Protein AF-A0A1I5DT03-F1 (afdb_monomer_lite)

Structure (mmCIF, N/CA/C/O backbone):
data_AF-A0A1I5DT03-F1
#
_entry.id   AF-A0A1I5DT03-F1
#
loop_
_atom_site.group_PDB
_atom_site.id
_atom_site.type_symbol
_atom_site.label_atom_id
_atom_site.label_alt_id
_atom_site.label_comp_id
_atom_site.label_asym_id
_atom_site.label_entity_id
_atom_site.label_seq_id
_atom_site.pdbx_PDB_ins_code
_atom_site.Cartn_x
_atom_site.Cartn_y
_atom_site.Cartn_z
_atom_site.occupancy
_atom_site.B_iso_or_equiv
_atom_site.auth_seq_id
_atom_site.auth_comp_id
_atom_site.auth_asym_id
_atom_site.auth_atom_id
_atom_site.pdbx_PDB_model_num
ATOM 1 N N . MET A 1 1 ? -7.850 -10.969 -6.408 1.00 88.06 1 MET A N 1
ATOM 2 C CA . MET A 1 1 ? -8.022 -9.798 -5.549 1.00 88.06 1 MET A CA 1
ATOM 3 C C . MET A 1 1 ? -9.230 -9.031 -6.035 1.00 88.06 1 MET A C 1
ATOM 5 O O . MET A 1 1 ? -9.356 -8.776 -7.224 1.00 88.06 1 MET A O 1
ATOM 9 N N . ILE A 1 2 ? -10.147 -8.763 -5.120 1.00 91.19 2 ILE A N 1
ATOM 10 C CA . ILE A 1 2 ? -11.360 -7.987 -5.344 1.00 91.19 2 ILE A CA 1
ATOM 11 C C . ILE A 1 2 ? -11.160 -6.667 -4.606 1.00 91.19 2 ILE A C 1
ATOM 13 O O . ILE A 1 2 ? -10.803 -6.661 -3.425 1.00 91.19 2 ILE A O 1
ATOM 17 N N . PHE A 1 3 ? -11.366 -5.559 -5.306 1.00 90.81 3 PHE A N 1
ATOM 18 C CA . PHE A 1 3 ? -11.229 -4.222 -4.748 1.00 90.81 3 PHE A CA 1
ATOM 19 C C . PHE A 1 3 ? -12.617 -3.710 -4.344 1.00 90.81 3 PHE A C 1
ATOM 21 O O . PHE A 1 3 ? -13.517 -3.727 -5.180 1.00 90.81 3 PHE A O 1
ATOM 28 N N . PRO A 1 4 ? -12.833 -3.320 -3.076 1.00 90.38 4 PRO A N 1
ATOM 29 C CA . PRO A 1 4 ? -14.129 -2.837 -2.624 1.00 90.38 4 PRO A CA 1
ATOM 30 C C . PRO A 1 4 ? -14.466 -1.487 -3.261 1.00 90.38 4 PRO A C 1
ATOM 32 O O . PRO A 1 4 ? -13.645 -0.566 -3.279 1.00 90.38 4 PRO A O 1
ATOM 35 N N . ASP A 1 5 ? -15.704 -1.368 -3.726 1.00 85.25 5 ASP A N 1
ATOM 36 C CA . ASP A 1 5 ? -16.258 -0.118 -4.233 1.00 85.25 5 ASP A CA 1
ATOM 37 C C . ASP A 1 5 ? -16.717 0.789 -3.078 1.00 85.25 5 ASP A C 1
ATOM 39 O O . ASP A 1 5 ? -17.080 0.323 -1.998 1.00 85.25 5 ASP A O 1
ATOM 43 N N . ASN A 1 6 ? -16.781 2.101 -3.322 1.00 87.31 6 ASN A N 1
ATOM 44 C CA . ASN A 1 6 ? -17.358 3.103 -2.408 1.00 87.31 6 ASN A CA 1
ATOM 45 C C . ASN A 1 6 ? -16.633 3.311 -1.065 1.00 87.31 6 ASN A C 1
ATOM 47 O O . ASN A 1 6 ? -17.225 3.852 -0.128 1.00 87.31 6 ASN A O 1
ATOM 51 N N . LEU A 1 7 ? -15.358 2.936 -0.954 1.00 93.00 7 LEU A N 1
ATOM 52 C CA . LEU A 1 7 ? -14.556 3.324 0.206 1.00 93.00 7 LEU A CA 1
ATOM 53 C C . LEU A 1 7 ? -14.260 4.830 0.218 1.00 93.00 7 LEU A C 1
ATOM 55 O O . LEU A 1 7 ? -14.072 5.462 -0.825 1.00 93.00 7 LEU A O 1
ATOM 59 N N . GLU A 1 8 ? -14.172 5.405 1.418 1.00 94.19 8 GLU A N 1
ATOM 60 C CA . GLU A 1 8 ? -13.816 6.811 1.589 1.00 94.19 8 GLU A CA 1
ATOM 61 C C . GLU A 1 8 ? -12.358 7.036 1.170 1.00 94.19 8 GLU A C 1
ATOM 63 O O . GLU A 1 8 ? -11.427 6.507 1.779 1.00 94.19 8 GLU A O 1
ATOM 68 N N . ILE A 1 9 ? -12.141 7.882 0.162 1.00 93.94 9 ILE A N 1
ATOM 69 C CA . ILE A 1 9 ? -10.793 8.316 -0.209 1.00 93.94 9 ILE A CA 1
ATOM 70 C C . ILE A 1 9 ? -10.355 9.411 0.762 1.00 93.94 9 ILE A C 1
ATOM 72 O O . ILE A 1 9 ? -10.864 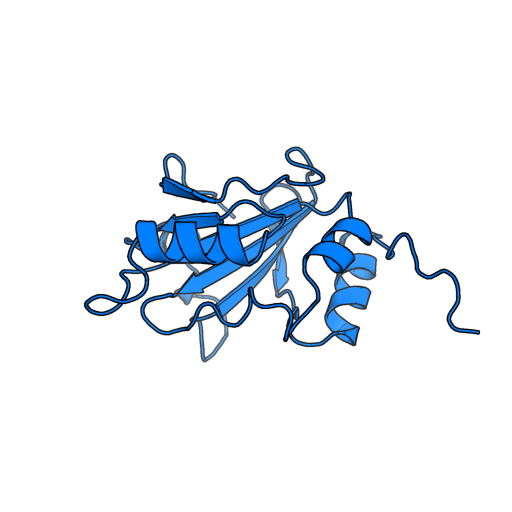10.542 0.741 1.00 93.94 9 ILE A O 1
ATOM 76 N N . ILE A 1 10 ? -9.388 9.085 1.616 1.00 94.31 10 ILE A N 1
ATOM 77 C CA . ILE A 1 10 ? -8.788 10.039 2.555 1.00 94.31 10 ILE A CA 1
ATOM 78 C C . ILE A 1 10 ? -7.625 10.807 1.932 1.00 94.31 10 ILE A C 1
ATOM 80 O O . ILE A 1 10 ? -7.298 11.904 2.375 1.00 94.31 10 ILE A O 1
ATOM 84 N N . HIS A 1 11 ? -7.032 10.282 0.866 1.00 94.88 11 HIS A N 1
ATOM 85 C CA . HIS A 1 11 ? -6.006 10.979 0.108 1.00 94.88 11 HIS A CA 1
ATOM 86 C C . HIS A 1 11 ? -6.042 10.515 -1.343 1.00 94.88 11 HIS A C 1
ATOM 88 O O . HIS A 1 11 ? -6.010 9.318 -1.594 1.00 94.88 11 HIS A O 1
ATOM 94 N N . GLN A 1 12 ? -6.148 11.447 -2.289 1.00 90.00 12 GLN A N 1
ATOM 95 C CA . GLN A 1 12 ? -6.204 11.108 -3.719 1.00 90.00 12 GLN A CA 1
ATOM 96 C C . GLN A 1 12 ? -4.828 10.699 -4.258 1.00 90.00 12 GLN A C 1
ATOM 98 O O . GLN A 1 12 ? -4.732 9.857 -5.145 1.00 90.00 12 GLN A O 1
ATOM 103 N N . GLY A 1 13 ? -3.759 11.290 -3.713 1.00 84.81 13 GLY A N 1
ATOM 104 C CA . GLY A 1 13 ? -2.445 11.243 -4.344 1.00 84.81 13 GLY A CA 1
ATOM 105 C C . GLY A 1 13 ? -2.455 11.880 -5.736 1.00 84.81 13 GLY A C 1
ATOM 106 O O . GLY A 1 13 ? -3.411 12.543 -6.140 1.00 84.81 13 GLY A O 1
ATOM 107 N N . ASN A 1 14 ? -1.366 11.672 -6.462 1.00 75.69 14 ASN A N 1
ATOM 108 C CA . ASN A 1 14 ? -1.286 11.896 -7.896 1.00 75.69 14 ASN A CA 1
ATOM 109 C C . ASN A 1 14 ? -0.701 10.616 -8.509 1.00 75.69 14 ASN A C 1
ATOM 111 O O . ASN A 1 14 ? 0.510 10.560 -8.743 1.00 75.69 14 ASN A O 1
ATOM 115 N N . PRO A 1 15 ? -1.517 9.550 -8.644 1.00 65.81 15 PRO A N 1
ATOM 116 C CA . PRO A 1 15 ? -1.024 8.241 -9.045 1.00 65.81 15 PRO A CA 1
ATOM 117 C C . PRO A 1 15 ? -0.339 8.354 -10.401 1.00 65.81 15 PRO A C 1
ATOM 119 O O . PRO A 1 15 ? -0.915 8.864 -11.360 1.00 65.81 15 PRO A O 1
ATOM 122 N N . THR A 1 16 ? 0.893 7.869 -10.481 1.00 62.94 16 THR A N 1
ATOM 123 C CA . THR A 1 16 ? 1.701 7.968 -11.696 1.00 62.94 16 THR A CA 1
ATOM 124 C C . THR A 1 16 ? 1.132 7.119 -12.841 1.00 62.94 16 THR A C 1
ATOM 126 O O . THR A 1 16 ? 1.300 7.489 -14.000 1.00 62.94 16 THR A O 1
ATOM 129 N N . CYS A 1 17 ? 0.359 6.068 -12.524 1.00 71.06 17 CYS A N 1
ATOM 130 C CA . CYS A 1 17 ? -0.432 5.309 -13.491 1.00 71.06 17 CYS A CA 1
ATOM 131 C C . CYS A 1 17 ? -1.730 4.723 -12.878 1.00 71.06 17 CYS A C 1
ATOM 133 O O . CYS A 1 17 ? -1.693 3.669 -12.234 1.00 71.06 17 CYS A O 1
ATOM 135 N N . PRO A 1 18 ? -2.897 5.378 -13.042 1.00 61.06 18 PRO A N 1
ATOM 136 C CA . PRO A 1 18 ? -4.165 4.894 -12.484 1.00 61.06 18 PRO A CA 1
ATOM 137 C C . PRO A 1 18 ? -4.737 3.670 -13.224 1.00 61.06 18 PRO A C 1
ATOM 139 O O . PRO A 1 18 ? -5.396 2.846 -12.596 1.00 61.06 18 PRO A O 1
ATOM 142 N N . ASP A 1 19 ? -4.434 3.516 -14.517 1.00 73.00 19 ASP A N 1
ATOM 143 C CA . ASP A 1 19 ? -4.971 2.448 -15.379 1.00 73.00 19 ASP A CA 1
ATOM 144 C C . ASP A 1 19 ? -3.989 1.282 -15.594 1.00 73.00 19 ASP A C 1
ATOM 146 O O . ASP A 1 19 ? -4.211 0.420 -16.444 1.00 73.00 19 ASP A O 1
ATOM 150 N N . CYS A 1 20 ? -2.881 1.240 -14.848 1.00 81.00 20 CYS A N 1
ATOM 151 C CA . CYS A 1 20 ? -1.901 0.171 -14.998 1.00 81.00 20 CYS A CA 1
ATOM 152 C C . CYS A 1 20 ? -2.451 -1.169 -14.496 1.00 81.00 20 CYS A C 1
ATOM 154 O O . CYS A 1 20 ? -3.055 -1.276 -13.421 1.00 81.00 20 CYS A O 1
ATOM 156 N N . ASN A 1 21 ? -2.209 -2.218 -15.284 1.00 86.25 21 ASN A N 1
ATOM 157 C CA . ASN A 1 21 ? -2.557 -3.585 -14.906 1.00 86.25 21 ASN A CA 1
ATOM 158 C C . ASN A 1 21 ? -1.766 -4.019 -13.671 1.00 86.25 21 ASN A C 1
ATOM 160 O O . ASN A 1 21 ? -2.345 -4.611 -12.762 1.00 86.25 21 ASN A O 1
ATOM 164 N N . GLU A 1 22 ? -0.489 -3.651 -13.621 1.00 92.00 22 GLU A N 1
ATOM 165 C CA . GLU A 1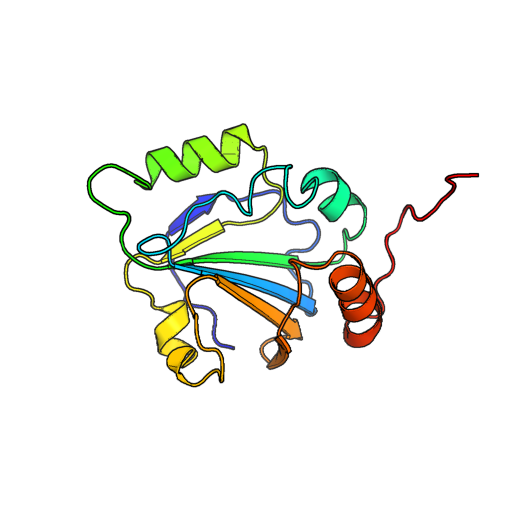 22 ? 0.458 -3.957 -12.555 1.00 92.00 22 GLU A CA 1
ATOM 166 C C . GLU A 1 22 ? 0.331 -2.953 -11.405 1.00 92.00 22 GLU A C 1
ATOM 168 O O . GLU A 1 22 ? 0.428 -1.733 -11.583 1.00 92.00 22 GLU A O 1
ATOM 173 N N . LYS A 1 23 ? 0.080 -3.471 -10.202 1.00 93.19 23 LYS A N 1
ATOM 174 C CA . LYS A 1 23 ? -0.175 -2.674 -9.004 1.00 93.19 23 LYS A CA 1
ATOM 175 C C . LYS A 1 23 ? 0.534 -3.275 -7.800 1.00 93.19 23 LYS A C 1
ATOM 177 O O . LYS A 1 23 ? 0.532 -4.488 -7.606 1.00 93.19 23 LYS A O 1
ATOM 182 N N . ALA A 1 24 ? 1.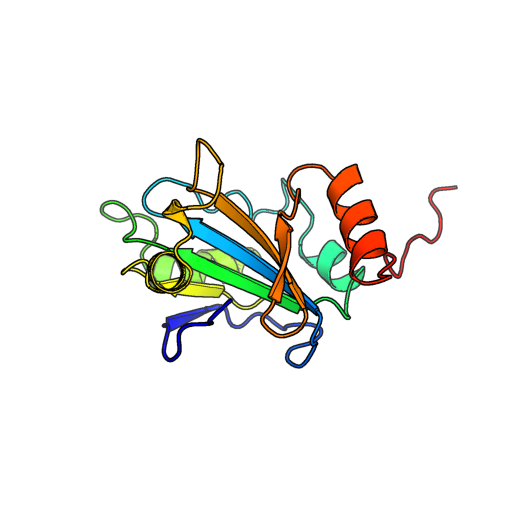061 -2.422 -6.933 1.00 95.50 24 ALA A N 1
ATOM 183 C CA . ALA A 1 24 ? 1.403 -2.801 -5.573 1.00 95.50 24 ALA A CA 1
ATOM 184 C C . ALA A 1 24 ? 0.259 -2.394 -4.631 1.00 95.50 24 ALA A C 1
ATOM 186 O O . ALA A 1 24 ? -0.110 -1.222 -4.542 1.00 95.50 24 ALA A O 1
ATOM 187 N N . VAL A 1 25 ? -0.321 -3.360 -3.925 1.00 96.00 25 VAL A N 1
ATOM 188 C CA . VAL A 1 25 ? -1.470 -3.139 -3.039 1.00 96.00 25 VAL A CA 1
ATOM 189 C C . VAL A 1 25 ? -1.030 -3.275 -1.593 1.00 96.00 25 VAL A C 1
ATOM 191 O O . VAL A 1 25 ? -0.455 -4.287 -1.207 1.00 96.00 25 VAL A O 1
ATOM 194 N N . PHE A 1 26 ? -1.307 -2.254 -0.791 1.00 96.50 26 PHE A N 1
ATOM 195 C CA . PHE A 1 26 ? -0.906 -2.154 0.604 1.00 96.50 26 PHE A CA 1
ATOM 196 C C . PHE A 1 26 ? -2.157 -2.200 1.471 1.00 96.50 26 PHE A C 1
ATOM 198 O O . PHE A 1 26 ? -3.027 -1.345 1.345 1.00 96.50 26 PHE A O 1
ATOM 205 N N . TYR A 1 27 ? -2.238 -3.160 2.382 1.00 97.00 27 TYR A N 1
ATOM 206 C CA . TYR A 1 27 ? -3.239 -3.197 3.441 1.00 97.00 27 TYR A CA 1
ATOM 207 C C . TYR A 1 27 ? -2.564 -2.935 4.787 1.00 97.00 27 TYR A C 1
ATOM 209 O O . TYR A 1 27 ? -1.594 -3.603 5.147 1.00 97.00 27 TYR A O 1
ATOM 217 N N . VAL A 1 28 ? -3.088 -1.977 5.550 1.00 95.62 28 VAL A N 1
ATOM 218 C CA . VAL A 1 28 ? -2.610 -1.656 6.899 1.00 95.62 28 VAL A CA 1
ATOM 219 C C . VAL A 1 28 ? -3.790 -1.619 7.854 1.00 95.62 28 VAL A C 1
ATOM 221 O O . VAL A 1 28 ? -4.638 -0.738 7.759 1.00 95.62 28 VAL A O 1
ATOM 224 N N . ASN A 1 29 ? -3.818 -2.532 8.822 1.00 94.44 29 ASN A N 1
ATOM 225 C CA . ASN A 1 29 ? -4.790 -2.512 9.904 1.00 94.44 29 ASN A CA 1
ATOM 226 C C . ASN A 1 29 ? -4.426 -1.412 10.917 1.00 94.44 29 ASN A C 1
ATOM 228 O O . ASN A 1 29 ? -3.593 -1.606 11.807 1.00 94.44 29 ASN A O 1
ATOM 232 N N . ILE A 1 30 ? -5.061 -0.248 10.809 1.00 93.38 30 ILE A N 1
ATOM 233 C CA . ILE A 1 30 ? -4.773 0.934 11.633 1.00 93.38 30 ILE A CA 1
ATOM 234 C C . ILE A 1 30 ? -5.307 0.834 13.071 1.00 93.38 30 ILE A C 1
ATOM 236 O O . ILE A 1 30 ? -5.000 1.694 13.901 1.00 93.38 30 ILE A O 1
ATOM 240 N N . ALA A 1 31 ? -6.070 -0.215 13.397 1.00 90.81 31 ALA A N 1
ATOM 241 C CA . ALA A 1 31 ? -6.427 -0.540 14.779 1.00 90.81 31 ALA A CA 1
ATOM 242 C C . ALA A 1 31 ? -5.252 -1.194 15.533 1.00 90.81 31 ALA A C 1
ATOM 244 O O . ALA A 1 31 ? -5.161 -1.109 16.765 1.00 90.81 31 ALA A O 1
ATOM 245 N N . LYS A 1 32 ? -4.343 -1.853 14.802 1.00 90.00 32 LYS A N 1
ATOM 246 C CA . LYS A 1 32 ? -3.226 -2.640 15.351 1.00 90.00 32 LYS A CA 1
ATOM 247 C C . LYS A 1 32 ? -1.844 -2.094 14.978 1.00 90.00 32 LYS A C 1
ATOM 249 O O . LYS A 1 32 ? -0.887 -2.363 15.700 1.00 90.00 32 LYS A O 1
ATOM 254 N N . SER A 1 33 ? -1.738 -1.305 13.913 1.00 87.94 33 SER A N 1
ATOM 255 C CA . SER A 1 33 ? -0.485 -0.740 13.400 1.00 87.94 33 SER A CA 1
ATOM 256 C C . SER A 1 33 ? -0.528 0.787 13.294 1.00 87.94 33 SER A C 1
ATOM 258 O O . SER A 1 33 ? -1.578 1.418 13.387 1.00 87.94 33 SER A O 1
ATOM 260 N N . SER A 1 34 ? 0.651 1.393 13.138 1.00 87.31 34 SER A N 1
ATOM 261 C CA . SER A 1 34 ? 0.802 2.838 12.937 1.00 87.31 34 SER A CA 1
ATOM 262 C C . SER A 1 34 ? 0.958 3.186 11.455 1.00 87.31 34 SER A C 1
ATOM 264 O O . SER A 1 34 ? 1.313 2.333 10.646 1.00 87.31 34 SER A O 1
ATOM 266 N N . THR A 1 35 ? 0.780 4.461 11.106 1.00 88.94 35 THR A N 1
ATOM 267 C CA . THR A 1 35 ? 1.024 4.988 9.753 1.00 88.94 35 THR A CA 1
ATOM 268 C C . THR A 1 35 ? 2.508 5.252 9.451 1.00 88.94 35 THR A C 1
ATOM 270 O O . THR A 1 35 ? 2.822 5.887 8.448 1.00 88.94 35 THR A O 1
ATOM 273 N N . TYR A 1 36 ? 3.437 4.780 10.295 1.00 89.12 36 TYR A N 1
ATOM 274 C CA . TYR A 1 36 ? 4.877 5.050 10.174 1.00 89.12 36 TYR A CA 1
ATOM 275 C C . TYR A 1 36 ? 5.478 4.632 8.821 1.00 89.12 36 TYR A C 1
ATOM 277 O O . TYR A 1 36 ? 6.377 5.306 8.322 1.00 89.12 36 TYR A O 1
ATOM 285 N N . LEU A 1 37 ? 4.935 3.582 8.192 1.00 90.38 37 LEU A N 1
ATOM 286 C CA . LEU A 1 37 ? 5.316 3.120 6.850 1.00 90.38 37 LEU A CA 1
ATOM 287 C C . LEU A 1 37 ? 5.240 4.225 5.782 1.00 90.38 37 LEU A C 1
ATOM 289 O O . LEU A 1 37 ? 6.010 4.227 4.826 1.00 90.38 37 LEU A O 1
ATOM 293 N N . PHE A 1 38 ? 4.325 5.175 5.956 1.00 93.12 38 PHE A N 1
ATOM 294 C CA . PHE A 1 38 ? 4.072 6.262 5.011 1.00 93.12 38 PHE A CA 1
ATOM 295 C C . PHE A 1 38 ? 4.870 7.532 5.333 1.00 93.12 38 PHE A C 1
ATOM 297 O O . PHE A 1 38 ? 4.583 8.597 4.795 1.00 93.12 38 PHE A O 1
ATOM 304 N N . THR A 1 39 ? 5.837 7.431 6.247 1.00 91.12 39 THR A N 1
ATOM 305 C CA . THR A 1 39 ? 6.847 8.468 6.476 1.00 91.12 39 THR A CA 1
ATOM 306 C C . THR A 1 39 ? 8.081 8.190 5.624 1.00 91.12 39 THR A C 1
ATOM 308 O O . THR A 1 39 ? 8.337 7.041 5.256 1.00 91.12 39 THR A O 1
ATOM 311 N N . ASP A 1 40 ? 8.903 9.213 5.394 1.00 86.62 40 ASP A N 1
ATOM 312 C CA . ASP A 1 40 ? 10.118 9.087 4.573 1.00 86.62 40 ASP A CA 1
ATOM 313 C C . ASP A 1 40 ? 11.254 8.270 5.228 1.00 86.62 40 ASP A C 1
ATOM 315 O O . ASP A 1 40 ? 12.337 8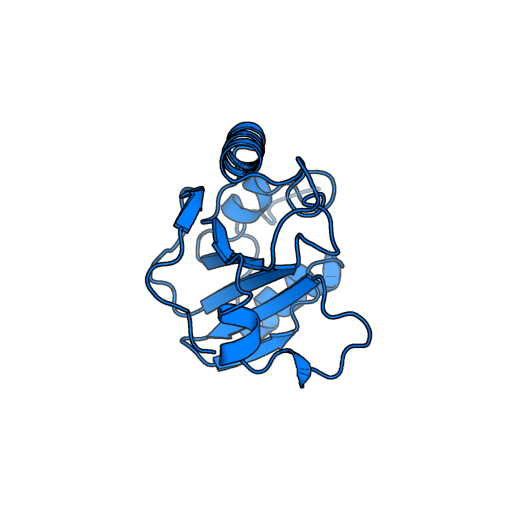.131 4.666 1.00 86.62 40 ASP A O 1
ATOM 319 N N . ASN A 1 41 ? 11.021 7.695 6.415 1.00 84.88 41 ASN A N 1
ATOM 320 C CA . ASN A 1 41 ? 12.017 6.892 7.130 1.00 84.88 41 ASN A CA 1
ATOM 321 C C . ASN A 1 41 ? 12.206 5.481 6.545 1.00 84.88 41 ASN A C 1
ATOM 323 O O . ASN A 1 41 ? 13.247 4.871 6.771 1.00 84.88 41 ASN A O 1
ATOM 327 N N . ILE A 1 42 ? 11.201 4.940 5.842 1.00 85.62 42 ILE A N 1
ATOM 328 C CA . ILE A 1 42 ? 11.266 3.600 5.218 1.00 85.62 42 ILE A CA 1
ATOM 329 C C . ILE A 1 42 ? 11.674 3.699 3.746 1.00 85.62 42 ILE A C 1
ATOM 331 O O . ILE A 1 42 ? 12.459 2.900 3.230 1.00 85.62 42 ILE A O 1
ATOM 335 N N . VAL A 1 43 ? 11.111 4.683 3.056 1.00 90.94 43 VAL A N 1
ATOM 336 C CA . VAL A 1 43 ? 11.475 5.073 1.701 1.00 90.94 43 VAL A CA 1
ATOM 337 C C . VAL A 1 43 ? 11.095 6.532 1.527 1.00 90.94 43 VAL A C 1
ATOM 339 O O . VAL A 1 43 ? 10.060 6.946 2.041 1.00 90.94 43 VAL A O 1
ATOM 342 N N . ASN A 1 44 ? 11.876 7.291 0.763 1.00 92.62 44 ASN A N 1
ATOM 343 C CA . ASN A 1 44 ? 11.375 8.551 0.234 1.00 92.62 44 ASN A CA 1
ATOM 344 C C . ASN A 1 44 ? 10.298 8.229 -0.808 1.00 92.62 44 ASN A C 1
ATOM 346 O O . ASN A 1 44 ? 10.597 7.754 -1.907 1.00 92.62 44 ASN A O 1
ATOM 350 N N . TRP A 1 45 ? 9.036 8.445 -0.447 1.00 93.00 45 TRP A N 1
ATOM 351 C CA . TRP A 1 45 ? 7.905 8.028 -1.273 1.00 93.00 45 TRP A CA 1
ATOM 352 C C . TRP A 1 45 ? 7.839 8.770 -2.606 1.00 93.00 45 TRP A C 1
ATOM 354 O O . TRP A 1 45 ? 7.438 8.184 -3.612 1.00 93.00 45 TRP A O 1
ATOM 364 N N . LYS A 1 46 ? 8.282 10.029 -2.635 1.00 92.00 46 LYS A N 1
ATOM 365 C CA . LYS A 1 46 ? 8.333 10.835 -3.859 1.00 92.00 46 LYS A CA 1
ATOM 366 C C . LYS A 1 46 ? 9.401 10.327 -4.814 1.00 92.00 46 LYS A C 1
ATOM 368 O O . LYS A 1 46 ? 9.111 10.131 -5.990 1.00 92.00 46 LYS A O 1
ATOM 373 N N . ASP A 1 47 ? 10.600 10.057 -4.303 1.00 92.19 47 ASP A N 1
ATOM 374 C CA . ASP A 1 47 ? 11.689 9.502 -5.113 1.00 92.19 47 ASP A CA 1
ATOM 375 C C . ASP A 1 47 ? 11.331 8.100 -5.618 1.00 92.19 47 ASP A C 1
ATOM 377 O O . ASP A 1 47 ? 11.632 7.747 -6.760 1.00 92.19 47 ASP A O 1
ATOM 381 N N . PHE A 1 48 ? 10.634 7.309 -4.795 1.00 92.81 48 PHE A N 1
ATOM 382 C CA . PHE A 1 48 ? 10.115 6.006 -5.192 1.00 92.81 48 PHE A CA 1
ATOM 383 C C . PHE A 1 48 ? 9.105 6.125 -6.342 1.00 92.81 48 PHE A C 1
ATOM 385 O O . PHE A 1 48 ? 9.275 5.460 -7.361 1.00 92.81 48 PHE A O 1
ATOM 392 N N . ALA A 1 49 ? 8.113 7.014 -6.233 1.00 92.44 49 ALA A N 1
ATOM 393 C CA . ALA A 1 49 ? 7.148 7.261 -7.307 1.00 92.44 49 ALA A CA 1
ATOM 394 C C . ALA A 1 49 ? 7.807 7.789 -8.590 1.00 92.44 49 ALA A C 1
ATOM 396 O O . ALA A 1 49 ? 7.471 7.358 -9.689 1.00 92.44 49 ALA A O 1
ATOM 397 N N . ALA A 1 50 ? 8.805 8.667 -8.465 1.00 91.69 50 ALA A N 1
ATOM 398 C CA . ALA A 1 50 ? 9.570 9.159 -9.607 1.00 91.69 50 ALA A CA 1
ATOM 399 C C . ALA A 1 50 ? 10.419 8.059 -10.271 1.00 91.69 50 ALA A C 1
ATOM 401 O O . ALA A 1 50 ? 10.638 8.087 -11.483 1.00 91.69 50 ALA A O 1
ATOM 402 N N . SER A 1 51 ? 10.894 7.086 -9.491 1.00 92.38 51 SER A N 1
ATOM 403 C CA . SER A 1 51 ? 11.687 5.959 -9.990 1.00 92.38 51 SER A CA 1
ATOM 404 C C . SER A 1 51 ? 10.836 4.919 -10.716 1.00 92.38 51 SER A C 1
ATOM 406 O O . SER A 1 51 ? 11.322 4.305 -11.665 1.00 92.38 51 SER A O 1
ATOM 408 N N . TYR A 1 52 ? 9.576 4.756 -10.309 1.00 92.00 52 TYR A N 1
ATOM 409 C CA . TYR A 1 52 ? 8.633 3.787 -10.867 1.00 92.00 52 TYR A CA 1
ATOM 410 C C . TYR A 1 52 ? 7.321 4.465 -11.288 1.00 92.00 52 TYR A C 1
ATOM 412 O O . TYR A 1 52 ? 6.270 4.169 -10.726 1.00 92.00 52 TYR A O 1
ATOM 420 N N . PRO A 1 53 ? 7.331 5.371 -12.282 1.00 89.69 53 PRO A N 1
ATOM 421 C CA . PRO A 1 53 ? 6.118 6.098 -12.655 1.00 89.69 53 PRO A CA 1
ATOM 422 C C . PRO A 1 53 ? 5.046 5.184 -13.269 1.00 89.69 53 PRO A C 1
ATOM 424 O O . PRO A 1 53 ? 3.862 5.486 -13.215 1.00 89.69 53 PRO A O 1
ATOM 427 N N . ASP A 1 54 ? 5.437 4.034 -13.804 1.00 89.88 54 ASP A N 1
ATOM 428 C CA . ASP A 1 54 ? 4.490 3.089 -14.393 1.00 89.88 54 ASP A CA 1
ATOM 429 C C . ASP A 1 54 ? 3.937 2.106 -13.335 1.00 89.88 54 ASP A C 1
ATOM 431 O O . ASP A 1 54 ? 3.076 1.288 -13.637 1.00 89.88 54 ASP A O 1
ATOM 435 N N . LEU A 1 55 ? 4.384 2.202 -12.073 1.00 91.56 55 LEU A N 1
ATOM 436 C CA . LEU A 1 55 ? 3.845 1.415 -10.966 1.00 91.56 55 LEU A CA 1
ATOM 437 C C . LEU A 1 55 ? 2.628 2.115 -10.357 1.00 91.56 55 LEU A C 1
ATOM 439 O O . LEU A 1 55 ? 2.726 3.224 -9.829 1.00 91.56 55 LEU A O 1
ATOM 443 N N . SER A 1 56 ? 1.489 1.428 -10.348 1.00 91.56 56 SER A N 1
ATOM 444 C CA . SER A 1 56 ? 0.347 1.845 -9.538 1.00 91.56 56 SER A CA 1
ATOM 445 C C . SER A 1 56 ? 0.528 1.370 -8.096 1.00 91.56 56 SER A C 1
ATOM 447 O O . SER A 1 56 ? 0.865 0.210 -7.864 1.00 91.56 56 SER A O 1
ATOM 449 N N . VAL A 1 57 ? 0.281 2.233 -7.111 1.00 94.06 57 VAL A N 1
ATOM 450 C CA . VAL A 1 57 ? 0.232 1.834 -5.697 1.00 94.06 57 VAL A CA 1
ATOM 451 C C . VAL A 1 57 ? -1.118 2.221 -5.116 1.00 94.06 57 VAL A C 1
ATOM 453 O O . VAL A 1 57 ? -1.568 3.353 -5.283 1.00 94.06 57 VAL A O 1
ATOM 456 N N . ILE A 1 58 ? -1.754 1.283 -4.419 1.00 93.06 58 ILE A N 1
ATOM 457 C CA . ILE A 1 58 ? -3.055 1.483 -3.774 1.00 93.06 58 ILE A CA 1
ATOM 458 C C . ILE A 1 58 ? -2.933 1.115 -2.302 1.00 93.06 58 ILE A C 1
ATOM 460 O O . ILE A 1 58 ? -2.452 0.031 -1.972 1.00 93.06 58 ILE A O 1
ATOM 464 N N . VAL A 1 59 ? -3.388 2.001 -1.416 1.00 96.25 59 VAL A N 1
ATOM 465 C CA . VAL A 1 59 ? -3.335 1.783 0.034 1.00 96.25 59 VAL A CA 1
ATOM 466 C C . VAL A 1 59 ? -4.741 1.668 0.619 1.00 96.25 59 VAL A C 1
ATOM 468 O O . VAL A 1 59 ? -5.551 2.579 0.473 1.00 96.25 59 VAL A O 1
ATOM 471 N N . TYR A 1 60 ? -4.998 0.590 1.355 1.00 96.75 60 TYR A N 1
ATOM 472 C CA . TYR A 1 60 ? -6.192 0.366 2.165 1.00 96.75 60 TYR A CA 1
ATOM 473 C C . TYR A 1 60 ? -5.835 0.435 3.652 1.00 96.75 60 TYR A C 1
ATOM 475 O O . TYR A 1 60 ? -5.032 -0.355 4.155 1.00 96.75 60 TYR A O 1
ATOM 483 N N . LEU A 1 61 ? -6.443 1.377 4.369 1.00 96.56 61 LEU A N 1
ATOM 484 C CA . LEU A 1 61 ? -6.336 1.490 5.821 1.00 96.56 61 LEU A CA 1
AT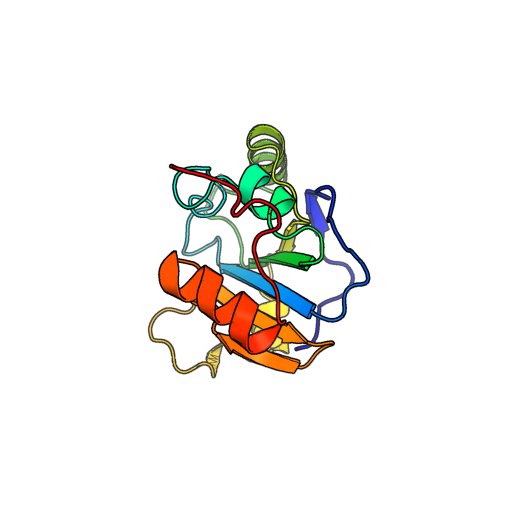OM 485 C C . LEU A 1 61 ? -7.525 0.794 6.478 1.00 96.56 61 LEU A C 1
ATOM 487 O O . LEU A 1 61 ? -8.614 1.358 6.552 1.00 96.56 61 LEU A O 1
ATOM 491 N N . GLY A 1 62 ? -7.290 -0.431 6.933 1.00 95.38 62 GLY A N 1
ATOM 492 C CA . GLY A 1 62 ? -8.285 -1.313 7.526 1.00 95.38 62 GLY A CA 1
ATOM 493 C C . GLY A 1 62 ? -8.528 -1.078 9.015 1.00 95.38 62 GLY A C 1
ATOM 494 O O . GLY A 1 62 ? -7.594 -0.833 9.785 1.00 95.38 62 GLY A O 1
ATOM 495 N N . GLY A 1 63 ? -9.778 -1.219 9.438 1.00 92.50 63 GLY A N 1
ATOM 496 C CA . GLY A 1 63 ? -10.181 -1.234 10.837 1.00 92.50 63 GLY A CA 1
ATOM 497 C C . GLY A 1 63 ? -10.353 0.158 11.448 1.00 92.50 63 GLY A C 1
ATOM 498 O O . GLY A 1 63 ? -9.919 1.183 10.921 1.00 92.50 63 GLY A O 1
ATOM 499 N N . LYS A 1 64 ? -11.016 0.208 12.606 1.00 88.38 64 LYS A N 1
ATOM 500 C CA . LYS A 1 64 ? -11.298 1.467 13.311 1.00 88.38 64 LYS A CA 1
ATOM 501 C C . LYS A 1 64 ? -10.069 1.937 14.083 1.00 88.38 64 LYS A C 1
ATOM 503 O O . LYS A 1 64 ? -9.516 1.200 14.899 1.00 88.38 64 LYS A O 1
ATOM 508 N N . GLY A 1 65 ? -9.661 3.185 13.849 1.00 74.69 65 GLY A N 1
ATOM 509 C CA . GLY A 1 65 ? -8.632 3.842 14.654 1.00 74.69 65 GLY A CA 1
ATOM 510 C C . GLY A 1 65 ? -8.974 3.799 16.149 1.00 74.69 65 GLY A C 1
ATOM 511 O O . GLY A 1 65 ? -10.139 3.905 16.530 1.00 74.69 65 GLY A O 1
ATOM 512 N N . LYS A 1 66 ? -7.964 3.622 17.008 1.00 65.75 66 LYS A N 1
ATOM 513 C CA . LYS A 1 66 ? -8.152 3.615 18.469 1.00 65.75 66 LYS A CA 1
ATOM 514 C C . LYS A 1 66 ? -8.496 5.018 18.978 1.00 65.75 66 LYS A C 1
ATOM 516 O O . LYS A 1 66 ? -7.758 5.951 18.677 1.00 65.75 66 LYS A O 1
ATOM 521 N N . ASP A 1 67 ? -9.563 5.129 19.772 1.00 57.38 67 ASP A N 1
ATOM 522 C CA . ASP A 1 67 ? -10.010 6.271 20.594 1.00 57.38 67 ASP A CA 1
ATOM 523 C C . ASP A 1 67 ? -9.210 7.580 20.415 1.00 57.38 67 ASP A C 1
ATOM 525 O O . ASP A 1 67 ? -8.298 7.904 21.178 1.00 57.38 67 ASP A O 1
ATOM 529 N N . GLY A 1 68 ? -9.556 8.339 19.368 1.00 62.84 68 GLY A N 1
ATOM 530 C CA . GLY A 1 68 ? -9.028 9.685 19.099 1.00 62.84 68 GLY A CA 1
ATOM 531 C C . GLY A 1 68 ? -7.746 9.762 18.258 1.00 62.84 68 GLY A C 1
ATOM 532 O O . GLY A 1 68 ? -7.290 10.870 17.964 1.00 62.84 68 GLY A O 1
ATOM 533 N N . LYS A 1 69 ? -7.172 8.625 17.846 1.00 67.81 69 LYS A N 1
ATOM 534 C CA . LYS A 1 69 ? -6.076 8.531 16.869 1.00 67.81 69 LYS A CA 1
ATOM 535 C C . LYS A 1 69 ? -6.578 7.906 15.570 1.00 67.81 69 LYS A C 1
ATOM 537 O O . LYS A 1 69 ? -7.410 7.004 15.589 1.00 67.81 69 LYS A O 1
ATOM 542 N N . ASN A 1 70 ? -6.017 8.349 14.448 1.00 82.12 70 ASN A N 1
ATOM 543 C CA . ASN A 1 70 ? -6.382 7.904 13.102 1.00 82.12 70 ASN A CA 1
ATOM 544 C C . ASN A 1 70 ? -7.847 8.210 12.736 1.00 82.12 70 ASN A C 1
ATOM 546 O O . ASN A 1 70 ? -8.472 7.441 12.008 1.00 82.12 70 ASN A O 1
ATOM 550 N N . SER A 1 71 ? -8.403 9.331 13.219 1.00 88.94 71 SER A N 1
ATOM 551 C CA . SER A 1 71 ? -9.662 9.832 12.653 1.00 88.94 71 SER A CA 1
ATOM 552 C C . SER A 1 71 ? -9.477 10.165 11.162 1.00 88.94 71 SER A C 1
ATOM 554 O O . SER A 1 71 ? -8.351 10.484 10.756 1.00 88.94 71 SER A O 1
ATOM 556 N N . PRO A 1 72 ? -10.547 10.152 10.343 1.00 91.25 72 PRO A N 1
ATOM 557 C CA . PRO A 1 72 ? -10.445 10.499 8.925 1.00 91.25 72 PRO A CA 1
ATOM 558 C C . PRO A 1 72 ? -9.705 11.826 8.690 1.00 91.25 72 PRO A C 1
ATOM 560 O O . PRO A 1 72 ? -8.769 11.879 7.896 1.00 91.25 72 PRO A O 1
ATOM 563 N N . ASP A 1 73 ? -10.019 12.873 9.460 1.00 92.00 73 ASP A N 1
ATOM 564 C CA . ASP A 1 73 ? -9.369 14.190 9.355 1.00 92.00 73 ASP A CA 1
ATOM 565 C C . ASP A 1 73 ? -7.886 14.182 9.749 1.00 92.00 73 ASP A C 1
ATOM 567 O O . ASP A 1 73 ? -7.062 14.870 9.134 1.00 92.00 73 ASP A O 1
ATOM 571 N N . GLN A 1 74 ? -7.517 13.400 10.767 1.00 92.19 74 GLN A N 1
ATOM 572 C CA . GLN A 1 74 ? -6.119 13.240 11.166 1.00 92.19 74 GLN A CA 1
ATOM 573 C C . GLN A 1 74 ? -5.321 12.522 10.082 1.00 92.19 74 GLN A C 1
ATOM 575 O O . GLN A 1 74 ? -4.199 12.938 9.785 1.00 92.19 74 GLN A O 1
ATOM 580 N N . LEU A 1 75 ? -5.897 11.482 9.475 1.00 94.50 75 LEU A N 1
ATOM 581 C CA . LEU A 1 75 ? -5.264 10.746 8.388 1.00 94.50 75 LEU A CA 1
ATOM 582 C C . LEU A 1 75 ? -5.139 11.622 7.135 1.00 94.50 75 LEU A C 1
ATOM 584 O O . LEU A 1 75 ? -4.040 11.743 6.597 1.00 94.50 75 LEU A O 1
ATOM 588 N N . ARG A 1 76 ? -6.209 12.329 6.739 1.00 95.38 76 ARG A N 1
ATOM 589 C CA . ARG A 1 76 ? -6.193 13.341 5.663 1.00 95.38 76 ARG A CA 1
ATOM 590 C C . ARG A 1 76 ? -5.063 14.348 5.875 1.00 95.38 76 ARG A C 1
ATOM 592 O O . ARG A 1 76 ? -4.248 14.588 4.985 1.00 95.38 76 ARG A O 1
ATOM 599 N N . SER A 1 77 ? -4.977 14.905 7.083 1.00 94.81 77 SER A N 1
ATOM 600 C CA . SER A 1 77 ? -3.931 15.865 7.452 1.00 94.81 77 SER A CA 1
ATOM 601 C C . SER A 1 77 ? -2.534 15.247 7.418 1.00 94.81 77 SER A C 1
ATOM 603 O O . SER A 1 77 ? -1.581 15.905 7.008 1.00 94.81 77 SER A O 1
ATOM 605 N N . PHE A 1 78 ? -2.392 13.994 7.850 1.00 94.75 78 PHE A N 1
ATOM 606 C CA . PHE A 1 78 ? -1.130 13.265 7.820 1.00 94.75 78 PHE A CA 1
ATOM 607 C C . PHE A 1 78 ? -0.632 13.062 6.385 1.00 94.75 78 PHE A C 1
ATOM 609 O O . PHE A 1 78 ? 0.450 13.555 6.073 1.00 94.75 78 PHE A O 1
ATOM 616 N N . PHE A 1 79 ? -1.420 12.441 5.501 1.00 95.44 79 PHE A N 1
ATOM 617 C CA . PHE A 1 79 ? -1.001 12.178 4.117 1.00 95.44 79 PHE A CA 1
ATOM 618 C C . PHE A 1 79 ? -0.774 13.461 3.317 1.00 95.44 79 PHE A C 1
ATOM 620 O O . PHE A 1 79 ? 0.187 13.538 2.556 1.00 95.44 79 PHE A O 1
ATOM 627 N N . LYS A 1 80 ? -1.568 14.513 3.570 1.00 94.25 80 LYS A N 1
ATOM 628 C CA . LYS A 1 80 ? -1.326 15.841 2.991 1.00 94.25 80 LYS A CA 1
ATOM 629 C C . LYS A 1 80 ? 0.016 16.431 3.429 1.00 94.25 80 LYS A C 1
ATOM 631 O O . LYS A 1 80 ? 0.723 16.996 2.607 1.00 94.25 80 LYS A O 1
ATOM 636 N N . ARG A 1 81 ? 0.382 16.318 4.713 1.00 94.25 81 ARG A N 1
ATOM 637 C CA . ARG A 1 81 ? 1.681 16.809 5.215 1.00 94.25 81 ARG A CA 1
ATOM 638 C C . ARG A 1 81 ? 2.861 16.004 4.686 1.00 94.25 81 ARG A C 1
ATOM 640 O O . ARG A 1 81 ? 3.924 16.579 4.511 1.00 94.25 81 ARG A O 1
ATOM 647 N N . GLN A 1 82 ? 2.692 14.694 4.507 1.00 93.25 82 GLN A N 1
ATOM 648 C CA . GLN A 1 82 ? 3.719 13.853 3.883 1.00 93.25 82 GLN A CA 1
ATOM 649 C C . GLN A 1 82 ? 3.811 14.082 2.370 1.00 93.25 82 GLN A C 1
ATOM 651 O O . GLN A 1 82 ? 4.780 13.653 1.758 1.00 93.25 82 GLN A O 1
ATOM 656 N N . ASP A 1 83 ? 2.821 14.762 1.773 1.00 91.94 83 ASP A N 1
ATOM 657 C CA . ASP A 1 83 ? 2.690 14.908 0.322 1.00 91.94 83 ASP A CA 1
ATOM 658 C C . ASP A 1 83 ? 2.833 13.545 -0.375 1.00 91.94 83 ASP A C 1
ATOM 660 O O . ASP A 1 83 ? 3.636 13.341 -1.286 1.00 91.94 83 ASP A O 1
ATOM 664 N N . PHE A 1 84 ? 2.097 12.572 0.170 1.00 94.69 84 PHE A N 1
ATOM 665 C CA . PHE A 1 84 ? 2.168 11.177 -0.238 1.00 94.69 84 PHE A CA 1
ATOM 666 C C . PHE A 1 84 ? 1.689 11.035 -1.696 1.00 94.69 84 PHE A C 1
ATOM 668 O O . PHE A 1 84 ? 0.674 11.627 -2.058 1.00 94.69 84 PHE A O 1
ATOM 675 N N . PRO A 1 85 ? 2.365 10.276 -2.569 1.00 93.25 85 PRO A N 1
ATOM 676 C CA . PRO A 1 85 ? 2.063 10.331 -4.001 1.00 93.25 85 PRO A CA 1
ATOM 677 C C . PRO A 1 85 ? 0.881 9.454 -4.435 1.00 93.25 85 PRO A C 1
ATOM 679 O O . PRO A 1 85 ? 0.384 9.624 -5.543 1.00 93.25 85 PRO A O 1
ATOM 682 N N . TYR A 1 86 ? 0.393 8.547 -3.586 1.00 94.25 86 TYR A N 1
ATOM 683 C CA . TYR A 1 86 ? -0.548 7.498 -3.996 1.00 94.25 86 TYR A CA 1
ATOM 684 C C . TYR A 1 86 ? -1.914 7.600 -3.318 1.00 94.25 86 TYR A C 1
ATOM 686 O O . TYR A 1 86 ? -2.001 8.145 -2.218 1.00 94.25 86 TYR A O 1
ATOM 694 N N . PRO A 1 87 ? -2.982 7.068 -3.934 1.00 94.19 87 PRO A N 1
ATOM 695 C CA . PRO A 1 87 ? -4.302 7.047 -3.326 1.00 94.19 87 PRO A CA 1
ATOM 696 C C . PRO A 1 87 ? -4.339 6.200 -2.049 1.00 94.19 87 PRO A C 1
ATOM 698 O O . PRO A 1 87 ? -3.736 5.126 -1.956 1.00 94.19 87 PRO A O 1
ATOM 701 N N . VAL A 1 88 ? -5.095 6.690 -1.068 1.00 95.88 88 VAL A N 1
ATOM 702 C CA . VAL A 1 88 ? -5.326 6.028 0.216 1.00 95.88 88 VAL A CA 1
ATOM 703 C C . VAL A 1 88 ? -6.819 5.986 0.510 1.00 95.88 88 VAL A C 1
ATOM 705 O O . VAL A 1 88 ? -7.491 7.021 0.590 1.00 95.88 88 VAL A O 1
ATOM 708 N N . TYR A 1 89 ? -7.311 4.772 0.717 1.00 96.19 89 TYR A N 1
ATOM 709 C CA . TYR A 1 89 ? -8.693 4.445 1.023 1.00 96.19 89 TYR A CA 1
ATOM 710 C C . TYR A 1 89 ? -8.814 4.074 2.496 1.00 96.19 89 TYR A C 1
ATOM 712 O O . TYR A 1 89 ? -7.994 3.324 3.030 1.00 96.19 89 TYR A O 1
ATOM 720 N N . LEU A 1 90 ? -9.841 4.595 3.156 1.00 95.81 90 LEU A N 1
ATOM 721 C CA . LEU A 1 90 ? -10.194 4.223 4.517 1.00 95.81 90 LEU A CA 1
ATOM 722 C C . LEU A 1 90 ? -11.264 3.130 4.487 1.00 95.81 90 LEU A C 1
ATOM 724 O O . LEU A 1 90 ? -12.314 3.292 3.867 1.00 95.81 90 LEU A O 1
ATOM 728 N N . ASP A 1 91 ? -10.987 2.031 5.181 1.00 95.94 91 ASP A N 1
ATOM 729 C CA . ASP A 1 91 ? -11.816 0.829 5.240 1.00 95.94 91 ASP A CA 1
ATOM 730 C C . ASP A 1 91 ? -12.068 0.418 6.705 1.00 95.94 91 ASP A C 1
ATOM 732 O O . ASP A 1 91 ? -11.493 -0.549 7.213 1.00 95.94 91 ASP A O 1
ATOM 736 N N . PRO A 1 92 ? -12.908 1.164 7.441 1.00 93.62 92 PRO A N 1
ATOM 737 C CA . PRO A 1 92 ? -13.066 0.973 8.882 1.00 93.62 92 PRO A CA 1
ATOM 738 C C . PRO A 1 92 ? -13.700 -0.375 9.251 1.00 93.62 92 PRO A C 1
ATOM 740 O O . PRO A 1 92 ? -13.566 -0.809 10.394 1.00 93.62 92 PRO A O 1
ATOM 743 N N . GLU A 1 93 ? -14.380 -1.025 8.305 1.00 94.56 93 GLU A N 1
ATOM 744 C CA . GLU A 1 93 ? -15.037 -2.322 8.496 1.00 94.56 93 GLU A CA 1
ATOM 745 C C . GLU A 1 93 ? -14.188 -3.498 7.979 1.00 94.56 93 GLU A C 1
ATOM 747 O O . GLU A 1 93 ? -14.661 -4.633 7.978 1.00 94.56 93 GLU A O 1
ATOM 752 N N . ASP A 1 94 ? -12.935 -3.247 7.573 1.00 94.56 94 ASP A N 1
ATOM 753 C CA . ASP A 1 94 ? -12.011 -4.266 7.061 1.00 94.56 94 ASP A CA 1
ATOM 754 C C . ASP A 1 94 ? -12.592 -5.053 5.857 1.00 94.56 94 ASP A C 1
ATOM 756 O O . ASP A 1 94 ? -12.337 -6.250 5.694 1.00 94.56 94 ASP A O 1
ATOM 760 N N . GLN A 1 95 ? -13.371 -4.401 4.984 1.00 96.19 95 GLN A N 1
ATOM 761 C CA . GLN A 1 95 ? -14.000 -5.031 3.817 1.00 96.19 95 GLN A CA 1
ATOM 762 C C . GLN A 1 95 ? -12.976 -5.641 2.858 1.00 96.19 95 GLN A C 1
ATOM 764 O O . GLN A 1 95 ? -13.138 -6.785 2.434 1.00 96.19 95 GLN A O 1
ATOM 769 N N . PHE A 1 96 ? -11.901 -4.920 2.533 1.00 95.94 96 PHE A N 1
ATOM 770 C CA . PHE A 1 96 ? -10.829 -5.417 1.672 1.00 95.94 96 PHE A CA 1
ATOM 771 C C . PHE A 1 96 ? -10.211 -6.695 2.247 1.00 95.94 96 PHE A C 1
ATOM 773 O O . PHE A 1 96 ? -9.976 -7.657 1.513 1.00 95.94 96 PHE A O 1
ATOM 780 N N . PHE A 1 97 ? -9.988 -6.721 3.563 1.00 95.69 97 PHE A N 1
ATOM 781 C CA . PHE A 1 97 ? -9.429 -7.873 4.263 1.00 95.69 97 PHE A CA 1
ATOM 782 C C . PHE A 1 97 ? -10.364 -9.085 4.190 1.00 95.69 97 PHE A C 1
ATOM 784 O O . PHE A 1 97 ? -9.926 -10.188 3.864 1.00 95.69 97 PHE A O 1
ATOM 791 N N . GLN A 1 98 ? -11.655 -8.872 4.457 1.00 95.62 98 GLN A N 1
ATOM 792 C CA . GLN A 1 98 ? -12.670 -9.926 4.493 1.00 95.62 98 GLN A CA 1
ATOM 793 C C . GLN A 1 98 ? -12.963 -10.499 3.105 1.00 95.62 98 GLN A C 1
ATOM 795 O O . GLN A 1 98 ? -12.947 -11.714 2.922 1.00 95.62 98 GLN A O 1
ATOM 800 N N . ILE A 1 99 ? -13.198 -9.639 2.110 1.00 95.56 99 ILE A N 1
ATOM 801 C CA . ILE A 1 99 ? -13.556 -10.060 0.749 1.00 95.56 99 ILE A CA 1
ATOM 802 C C . ILE A 1 99 ? -12.419 -10.874 0.115 1.00 95.56 99 ILE A C 1
ATOM 804 O O . ILE A 1 99 ? -12.675 -11.835 -0.608 1.00 95.56 99 ILE A O 1
ATOM 808 N N . ASN A 1 100 ? -11.166 -10.519 0.408 1.00 94.81 100 ASN A N 1
ATOM 809 C CA . ASN A 1 100 ? -9.996 -11.236 -0.097 1.00 94.81 100 ASN A CA 1
ATOM 810 C C . ASN A 1 100 ? -9.537 -12.391 0.802 1.00 94.81 100 ASN A C 1
ATOM 812 O O . ASN A 1 100 ? -8.536 -13.022 0.472 1.00 94.81 100 ASN A O 1
ATOM 816 N N . GLN A 1 101 ? -10.246 -12.674 1.904 1.00 93.75 101 GLN A N 1
ATOM 817 C CA . GLN A 1 101 ? -9.919 -13.747 2.852 1.00 93.75 101 GLN A CA 1
ATOM 818 C C . GLN A 1 101 ? -8.450 -13.700 3.304 1.00 93.75 101 GLN A C 1
ATOM 820 O O . GLN A 1 101 ? -7.732 -14.704 3.294 1.00 93.75 101 GLN A O 1
ATOM 825 N N . LEU A 1 102 ? -7.965 -12.501 3.652 1.00 93.81 102 LEU A N 1
ATOM 826 C CA . LEU A 1 102 ? -6.553 -12.294 3.997 1.00 93.81 102 LEU A CA 1
ATOM 827 C C . LEU A 1 102 ? -6.151 -12.981 5.315 1.00 93.81 102 LEU A C 1
ATOM 829 O O . LEU A 1 102 ? -4.965 -13.116 5.618 1.00 93.81 102 LEU A O 1
ATOM 833 N N . ASP A 1 103 ? -7.122 -13.470 6.084 1.00 91.94 103 ASP A N 1
ATOM 834 C CA . ASP A 1 103 ? -6.923 -14.368 7.216 1.00 91.94 103 ASP A CA 1
ATOM 835 C C . ASP A 1 103 ? -6.330 -15.727 6.818 1.00 91.94 103 ASP A C 1
ATOM 837 O O . ASP A 1 103 ? -5.669 -16.344 7.653 1.00 91.94 103 ASP A O 1
ATOM 841 N N . ASN A 1 104 ? -6.464 -16.148 5.557 1.00 90.88 104 ASN A N 1
ATOM 842 C CA . ASN A 1 104 ? -5.896 -17.397 5.041 1.00 90.88 104 ASN A CA 1
ATOM 843 C C . ASN A 1 104 ? -4.443 -17.275 4.558 1.00 90.88 104 ASN A C 1
ATOM 845 O O . ASN A 1 104 ? -3.818 -18.285 4.243 1.00 90.88 104 ASN A O 1
ATOM 849 N N . VAL A 1 105 ? -3.887 -16.061 4.494 1.00 89.19 105 VAL A N 1
ATOM 850 C CA . VAL A 1 105 ? -2.468 -15.868 4.157 1.00 89.19 105 VAL A CA 1
ATOM 851 C C . VAL A 1 105 ? -1.604 -16.492 5.261 1.00 89.19 105 VAL A C 1
ATOM 853 O O . VAL A 1 105 ? -1.864 -16.270 6.443 1.00 89.19 105 VAL A O 1
ATOM 856 N N . ASP A 1 106 ? -0.579 -17.269 4.913 1.00 88.44 106 ASP A N 1
ATOM 857 C CA . ASP A 1 106 ? 0.278 -17.958 5.894 1.00 88.44 106 ASP A CA 1
ATOM 858 C C . ASP A 1 106 ? 1.330 -17.012 6.502 1.00 88.44 106 ASP A C 1
ATOM 860 O O . ASP A 1 106 ? 2.529 -17.105 6.254 1.00 88.44 106 ASP A O 1
ATOM 864 N N . LEU A 1 107 ? 0.847 -16.021 7.253 1.00 86.69 107 LEU A N 1
ATOM 865 C CA . LEU A 1 107 ? 1.650 -15.053 7.991 1.00 86.69 107 LEU A CA 1
ATOM 866 C C . LEU A 1 107 ? 1.136 -14.943 9.425 1.00 86.69 107 LEU A C 1
ATOM 868 O O . LEU A 1 107 ? -0.070 -14.813 9.663 1.00 86.69 107 LEU A O 1
ATOM 872 N N . GLU A 1 108 ? 2.074 -14.943 10.372 1.00 80.12 108 GLU A N 1
ATOM 873 C CA . GLU A 1 108 ? 1.792 -14.829 11.807 1.00 80.12 108 GLU A CA 1
ATOM 874 C C . GLU A 1 108 ? 1.134 -13.482 12.149 1.00 80.12 108 GLU A C 1
ATOM 876 O O . GLU A 1 108 ? 0.153 -13.426 12.895 1.00 80.12 108 GLU A O 1
ATOM 881 N N . TYR A 1 109 ? 1.614 -12.391 11.540 1.00 81.38 109 TYR A N 1
ATOM 882 C CA . TYR A 1 109 ? 1.100 -11.039 11.752 1.00 81.38 109 TYR A CA 1
ATOM 883 C C . TYR A 1 109 ? 0.522 -10.455 10.462 1.00 81.38 109 TYR A C 1
ATOM 885 O O . TYR A 1 109 ? 1.242 -10.122 9.529 1.00 81.38 109 TYR A O 1
ATOM 893 N N . LYS A 1 110 ? -0.801 -10.268 10.440 1.00 89.19 110 LYS A N 1
ATOM 894 C CA . LYS A 1 110 ? -1.567 -9.765 9.281 1.00 89.19 110 LYS A CA 1
ATOM 895 C C . LYS A 1 110 ? -1.976 -8.300 9.417 1.00 89.19 110 LYS A C 1
ATOM 897 O O . LYS A 1 110 ? -3.026 -7.881 8.939 1.00 89.19 110 LYS A O 1
ATOM 902 N N . THR A 1 111 ? -1.196 -7.521 10.160 1.00 92.06 111 THR A N 1
ATOM 903 C CA . THR A 1 111 ? -1.516 -6.113 10.431 1.00 92.06 111 THR A CA 1
ATOM 904 C C . THR A 1 111 ? -1.013 -5.181 9.338 1.00 92.06 111 THR A C 1
ATOM 906 O O . THR A 1 111 ? -1.551 -4.093 9.178 1.00 92.06 111 THR A O 1
ATOM 909 N N . VAL A 1 112 ? 0.009 -5.600 8.596 1.00 93.69 112 VAL A N 1
ATOM 910 C CA . VAL A 1 112 ? 0.547 -4.909 7.427 1.00 93.69 112 VAL A CA 1
ATOM 911 C C . VAL A 1 112 ? 0.810 -5.980 6.381 1.00 93.69 112 VAL A C 1
ATOM 913 O O . VAL A 1 112 ? 1.556 -6.918 6.647 1.00 93.69 112 VAL A O 1
ATOM 916 N N . LEU A 1 113 ? 0.164 -5.867 5.228 1.00 95.69 113 LEU A N 1
ATOM 917 C CA . LEU A 1 113 ? 0.298 -6.798 4.115 1.00 95.69 113 LEU A CA 1
ATOM 918 C C . LEU A 1 113 ? 0.528 -5.997 2.843 1.00 95.69 113 LEU A C 1
ATOM 920 O O . LEU A 1 113 ? -0.133 -4.984 2.613 1.00 95.69 113 LEU A O 1
ATOM 924 N N . HIS A 1 114 ? 1.443 -6.464 2.008 1.00 95.81 114 HIS A N 1
ATOM 925 C CA . HIS A 1 114 ? 1.697 -5.865 0.710 1.00 95.81 114 HIS A CA 1
ATOM 926 C C . HIS A 1 114 ? 1.659 -6.961 -0.348 1.00 95.81 114 HIS A C 1
ATOM 928 O O . HIS A 1 114 ? 2.151 -8.065 -0.117 1.00 95.81 114 HIS A O 1
ATOM 934 N N . PHE A 1 115 ? 1.095 -6.654 -1.506 1.00 96.56 115 PHE A N 1
ATOM 935 C CA . PHE A 1 115 ? 0.921 -7.602 -2.599 1.00 96.56 115 PHE A CA 1
ATOM 936 C C . PHE A 1 115 ? 1.388 -6.981 -3.905 1.00 96.56 115 PHE A C 1
ATOM 938 O O . PHE A 1 115 ? 1.138 -5.800 -4.149 1.00 96.56 115 PHE A O 1
ATOM 945 N N . LEU A 1 116 ? 2.007 -7.793 -4.756 1.00 97.12 116 LEU A N 1
ATOM 946 C CA . LEU A 1 116 ? 2.144 -7.491 -6.175 1.00 97.12 116 LEU A CA 1
ATOM 947 C C . LEU A 1 116 ? 0.958 -8.113 -6.900 1.00 97.12 116 LEU A C 1
ATOM 949 O O . LEU A 1 116 ? 0.678 -9.303 -6.741 1.00 97.12 116 LEU A O 1
ATOM 953 N N . VAL A 1 117 ? 0.234 -7.293 -7.650 1.00 95.25 117 VAL A N 1
ATOM 954 C CA . VAL A 1 117 ? -1.009 -7.667 -8.315 1.00 95.25 117 VAL A CA 1
ATOM 955 C C . VAL A 1 117 ? -0.912 -7.311 -9.788 1.00 95.25 117 VAL A C 1
ATOM 957 O O . VAL A 1 117 ? -0.540 -6.192 -10.125 1.00 95.25 117 VAL A O 1
ATOM 960 N N . GLU A 1 118 ? -1.290 -8.238 -10.657 1.00 93.69 118 GLU A N 1
ATOM 961 C CA . GLU A 1 118 ? -1.499 -7.974 -12.080 1.00 93.69 118 GLU A CA 1
ATOM 962 C C . GLU A 1 118 ? -2.977 -8.181 -12.402 1.00 93.69 118 GLU A C 1
ATOM 964 O O . GLU A 1 118 ? -3.560 -9.216 -12.074 1.00 93.69 118 GLU A O 1
ATOM 969 N N . GLU A 1 119 ? -3.598 -7.154 -12.983 1.00 88.19 119 GLU A N 1
ATOM 970 C CA . GLU A 1 119 ? -5.046 -7.024 -13.149 1.00 88.19 119 GLU A CA 1
ATOM 971 C C . GLU A 1 119 ? -5.766 -7.150 -11.797 1.00 88.19 119 GLU A C 1
ATOM 973 O O . GLU A 1 119 ? -5.898 -6.166 -11.066 1.00 88.19 119 GLU A O 1
ATOM 978 N N . ASN A 1 120 ? -6.175 -8.373 -11.459 1.00 88.62 120 ASN A N 1
ATOM 979 C CA . ASN A 1 120 ? -6.846 -8.767 -10.229 1.00 88.62 120 ASN A CA 1
ATOM 980 C C . ASN A 1 120 ? -6.236 -10.050 -9.632 1.00 88.62 120 ASN A C 1
ATOM 982 O O . ASN A 1 120 ? -6.868 -10.693 -8.799 1.00 88.62 120 ASN A O 1
ATOM 986 N N . GLN A 1 121 ? -5.046 -10.484 -10.040 1.00 92.38 121 GLN A N 1
ATOM 987 C CA . GLN A 1 121 ? -4.393 -11.695 -9.533 1.00 92.38 121 GLN A CA 1
ATOM 988 C C . GLN A 1 121 ? -3.188 -11.332 -8.672 1.00 92.38 121 GLN A C 1
ATOM 990 O O . GLN A 1 121 ? -2.380 -10.496 -9.057 1.00 92.38 121 GLN A O 1
ATOM 995 N N . ILE A 1 122 ? -3.074 -11.951 -7.494 1.00 94.00 122 ILE A N 1
ATOM 996 C CA . ILE A 1 122 ? -1.888 -11.789 -6.646 1.00 94.00 122 ILE A CA 1
ATOM 997 C C . ILE A 1 122 ? -0.768 -12.614 -7.279 1.00 94.00 122 ILE A C 1
ATOM 999 O O . ILE A 1 122 ? -0.910 -13.829 -7.401 1.00 94.00 122 ILE A O 1
ATOM 1003 N N . LEU A 1 123 ? 0.321 -11.954 -7.663 1.00 95.50 123 LEU A N 1
ATOM 1004 C CA . LEU A 1 123 ? 1.528 -12.614 -8.154 1.00 95.50 123 LEU A CA 1
ATOM 1005 C C . LEU A 1 123 ? 2.406 -13.087 -6.994 1.00 95.50 123 LEU A C 1
ATOM 1007 O O . LEU A 1 123 ? 2.921 -14.202 -7.028 1.00 95.50 123 LEU A O 1
ATOM 1011 N N . ASP A 1 124 ? 2.574 -12.238 -5.975 1.00 95.81 124 ASP A N 1
ATOM 1012 C CA . ASP A 1 124 ? 3.397 -12.526 -4.799 1.00 95.81 124 ASP A CA 1
ATOM 1013 C C . ASP A 1 124 ? 3.052 -11.597 -3.621 1.00 95.81 124 ASP A C 1
ATOM 1015 O O . ASP A 1 124 ? 2.426 -10.542 -3.791 1.00 95.81 124 ASP A O 1
ATOM 1019 N N . LEU A 1 125 ? 3.518 -11.965 -2.427 1.00 95.31 125 LEU A N 1
ATOM 1020 C CA . LEU A 1 125 ? 3.675 -11.025 -1.322 1.00 95.31 125 LEU A CA 1
ATOM 1021 C C . LEU A 1 125 ? 4.809 -10.054 -1.651 1.00 95.31 125 LEU A C 1
ATOM 1023 O O . LEU A 1 125 ? 5.871 -10.442 -2.137 1.00 95.31 125 LEU A O 1
ATOM 1027 N N . TYR A 1 126 ? 4.587 -8.773 -1.380 1.00 95.38 126 TYR A N 1
ATOM 1028 C CA . TYR A 1 126 ? 5.572 -7.740 -1.654 1.00 95.38 126 TYR A CA 1
ATOM 1029 C C . TYR A 1 126 ? 6.410 -7.452 -0.404 1.00 95.38 126 TYR A C 1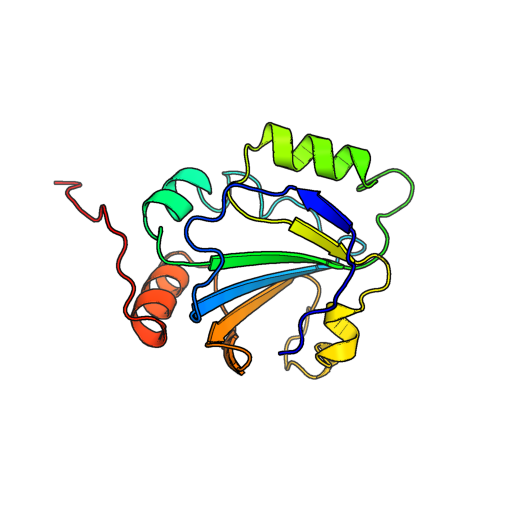
ATOM 1031 O O . TYR A 1 126 ? 5.940 -6.847 0.562 1.00 95.38 126 TYR A O 1
ATOM 1039 N N . GLU A 1 127 ? 7.683 -7.833 -0.436 1.00 93.44 127 GLU A N 1
ATOM 1040 C CA . GLU A 1 127 ? 8.649 -7.646 0.651 1.00 93.44 127 GLU A CA 1
ATOM 1041 C C . GLU A 1 127 ? 9.167 -6.202 0.688 1.00 93.44 127 GLU A C 1
ATOM 1043 O O . GLU A 1 127 ? 10.363 -5.912 0.663 1.00 93.44 127 GLU A O 1
ATOM 1048 N N . PHE A 1 128 ? 8.236 -5.249 0.737 1.00 92.31 128 PHE A N 1
ATOM 1049 C CA . PHE A 1 128 ? 8.520 -3.825 0.621 1.00 92.31 128 PHE A CA 1
ATOM 1050 C C . PHE A 1 128 ? 9.472 -3.310 1.706 1.00 92.31 128 PHE A C 1
ATOM 1052 O O . PHE A 1 128 ? 10.173 -2.325 1.480 1.00 92.31 128 PHE A O 1
ATOM 1059 N N . GLY A 1 129 ? 9.501 -3.941 2.882 1.00 87.94 129 GLY A N 1
ATOM 1060 C CA . GLY A 1 129 ? 10.367 -3.540 3.992 1.00 87.94 129 GLY A CA 1
ATOM 1061 C C . GLY A 1 129 ? 11.863 -3.702 3.706 1.00 87.94 129 GLY A C 1
ATOM 1062 O O . GLY A 1 129 ? 12.656 -2.946 4.263 1.00 87.94 129 GLY A O 1
ATOM 1063 N N . ASP A 1 130 ? 12.249 -4.622 2.818 1.00 89.75 130 ASP A N 1
ATOM 1064 C CA . ASP A 1 130 ? 13.643 -4.856 2.438 1.00 89.75 130 ASP A CA 1
ATOM 1065 C C . ASP A 1 130 ? 13.948 -4.173 1.090 1.00 89.75 130 ASP A C 1
ATOM 1067 O O . ASP A 1 130 ? 13.366 -4.542 0.067 1.00 89.75 130 ASP A O 1
ATOM 1071 N N . PRO A 1 131 ? 14.863 -3.186 1.040 1.00 87.88 131 PRO A N 1
ATOM 1072 C CA . PRO A 1 131 ? 15.188 -2.474 -0.195 1.00 87.88 131 PRO A CA 1
ATOM 1073 C C . PRO A 1 131 ? 15.655 -3.372 -1.351 1.00 87.88 131 PRO A C 1
ATOM 1075 O O . PRO A 1 131 ? 15.332 -3.084 -2.504 1.00 87.88 131 PRO A O 1
ATOM 1078 N N . ASN A 1 132 ? 16.393 -4.452 -1.070 1.00 87.56 132 ASN A N 1
ATOM 1079 C CA . ASN A 1 132 ? 16.916 -5.343 -2.108 1.00 87.56 132 ASN A CA 1
ATOM 1080 C C . ASN A 1 132 ? 15.801 -6.215 -2.693 1.00 87.56 132 ASN A C 1
ATOM 1082 O O . ASN A 1 132 ? 15.705 -6.373 -3.915 1.00 87.56 132 ASN A O 1
ATOM 1086 N N . TYR A 1 133 ? 14.926 -6.749 -1.835 1.00 93.19 133 TYR A N 1
ATOM 1087 C CA . TYR A 1 133 ? 13.765 -7.503 -2.306 1.00 93.19 133 TYR A CA 1
ATOM 1088 C C . TYR A 1 133 ? 12.765 -6.606 -3.025 1.00 93.19 133 TYR A C 1
ATOM 1090 O O . TYR A 1 133 ? 12.286 -6.976 -4.092 1.00 93.19 133 TYR A O 1
ATOM 1098 N N . ARG A 1 134 ? 12.539 -5.387 -2.527 1.00 93.44 134 ARG A N 1
ATOM 1099 C CA . ARG A 1 134 ? 11.659 -4.401 -3.158 1.00 93.44 134 ARG A CA 1
ATOM 1100 C C . ARG A 1 134 ? 11.988 -4.198 -4.639 1.00 93.44 134 ARG A C 1
ATOM 1102 O O . ARG A 1 134 ? 11.111 -4.323 -5.485 1.00 93.44 134 ARG A O 1
ATOM 1109 N N . VAL A 1 135 ? 13.250 -3.902 -4.956 1.00 93.69 135 VAL A N 1
ATOM 1110 C CA . VAL A 1 135 ? 13.684 -3.664 -6.343 1.00 93.69 135 VAL A CA 1
ATOM 1111 C C . VAL A 1 135 ? 13.633 -4.953 -7.162 1.00 93.69 135 VAL A C 1
ATOM 1113 O O . VAL A 1 135 ? 13.080 -4.962 -8.259 1.00 93.69 135 VAL A O 1
ATOM 1116 N N . SER A 1 136 ? 14.176 -6.050 -6.628 1.00 95.50 136 SER A N 1
ATOM 1117 C CA . SER A 1 136 ? 14.255 -7.310 -7.377 1.00 95.50 136 SER A CA 1
ATOM 1118 C C . SER A 1 136 ? 12.886 -7.932 -7.659 1.00 95.50 136 SER A C 1
ATOM 1120 O O . SER A 1 136 ? 12.712 -8.532 -8.716 1.00 95.50 136 SER A O 1
ATOM 1122 N N . GLN A 1 137 ? 11.893 -7.762 -6.781 1.00 97.25 137 GLN A N 1
ATOM 1123 C CA . GLN A 1 137 ? 10.529 -8.227 -7.031 1.00 97.25 137 GLN A CA 1
ATOM 1124 C C . GLN A 1 137 ? 9.824 -7.385 -8.103 1.00 97.25 137 GLN A C 1
ATOM 1126 O O . GLN A 1 137 ? 9.175 -7.963 -8.971 1.00 97.25 137 GLN A O 1
ATOM 1131 N N . LEU A 1 138 ? 9.990 -6.056 -8.107 1.00 95.69 138 LEU A N 1
ATOM 1132 C CA . LEU A 1 138 ? 9.447 -5.211 -9.181 1.00 95.69 138 LEU A CA 1
ATOM 1133 C C . LEU A 1 138 ? 10.058 -5.565 -10.547 1.00 95.69 138 LEU A C 1
ATOM 1135 O O . LEU A 1 138 ? 9.332 -5.668 -11.533 1.00 95.69 138 LEU A O 1
ATOM 1139 N N . GLU A 1 139 ? 11.367 -5.825 -10.609 1.00 96.12 139 GLU A N 1
ATOM 1140 C CA . GLU A 1 139 ? 12.007 -6.291 -11.846 1.00 96.12 139 GLU A CA 1
ATOM 1141 C C . GLU A 1 139 ? 11.516 -7.690 -12.244 1.00 96.12 139 GLU A C 1
ATOM 1143 O O . GLU A 1 139 ? 11.201 -7.926 -13.408 1.00 96.12 139 GLU A O 1
ATOM 1148 N N . LYS A 1 140 ? 11.421 -8.623 -11.290 1.00 96.94 140 LYS A N 1
ATOM 1149 C CA . LYS A 1 140 ? 11.019 -10.013 -11.551 1.00 96.94 140 LYS A CA 1
ATOM 1150 C C . LYS A 1 140 ? 9.579 -10.130 -12.047 1.00 96.94 140 LYS A C 1
ATOM 1152 O O . LYS A 1 140 ? 9.332 -10.917 -12.956 1.00 96.94 140 LYS A O 1
ATOM 1157 N N . TYR A 1 141 ? 8.646 -9.424 -11.412 1.00 96.62 141 TYR A N 1
ATOM 1158 C CA . TYR A 1 141 ? 7.214 -9.608 -11.655 1.00 96.62 141 TYR A CA 1
ATOM 1159 C C . TYR A 1 141 ? 6.638 -8.617 -12.661 1.00 96.62 141 TYR A C 1
ATOM 1161 O O . TYR A 1 141 ? 5.725 -8.997 -13.381 1.00 96.62 141 TYR A O 1
ATOM 1169 N N . PHE A 1 142 ? 7.181 -7.399 -12.745 1.00 95.12 142 PHE A N 1
ATOM 1170 C CA . PHE A 1 142 ? 6.675 -6.342 -13.633 1.00 95.12 142 PHE A CA 1
ATOM 1171 C C . PHE A 1 142 ? 7.707 -5.881 -14.676 1.00 95.12 142 PHE A C 1
ATOM 1173 O O . PHE A 1 142 ? 7.471 -4.953 -15.443 1.00 95.12 142 PHE A O 1
ATOM 1180 N N . GLY A 1 143 ? 8.921 -6.451 -14.688 1.00 94.44 143 GLY A N 1
ATOM 1181 C CA . GLY A 1 143 ? 9.997 -5.987 -15.575 1.00 94.44 143 GLY A CA 1
ATOM 1182 C C . GLY A 1 143 ? 10.472 -4.558 -15.281 1.00 94.44 143 GLY A C 1
ATOM 1183 O O . GLY A 1 143 ? 11.214 -3.975 -16.077 1.00 94.44 143 GLY A O 1
ATOM 1184 N N . MET A 1 144 ? 10.055 -3.973 -14.154 1.00 92.88 144 MET A N 1
ATOM 1185 C CA . MET A 1 144 ? 10.290 -2.571 -13.837 1.00 92.88 144 MET A CA 1
ATOM 1186 C C . MET A 1 144 ? 11.684 -2.353 -13.260 1.00 92.88 144 MET A C 1
ATOM 1188 O O . MET A 1 144 ? 12.079 -2.964 -12.269 1.00 92.88 144 MET A O 1
ATOM 1192 N N . LYS A 1 145 ? 12.405 -1.395 -13.845 1.00 92.31 145 LYS A N 1
ATOM 1193 C CA . LYS A 1 145 ? 13.673 -0.881 -13.321 1.00 92.31 145 LYS A CA 1
ATOM 1194 C C . LYS A 1 145 ? 13.507 0.572 -12.906 1.00 92.31 145 LYS A C 1
ATOM 1196 O O . LYS A 1 145 ? 12.804 1.310 -13.600 1.00 92.31 145 LYS A O 1
ATOM 1201 N N . PRO A 1 146 ? 14.174 1.015 -11.829 1.00 90.06 146 PRO A N 1
ATOM 1202 C CA . PRO A 1 146 ? 14.100 2.408 -11.426 1.00 90.06 146 PRO A CA 1
ATOM 1203 C C . PRO A 1 146 ? 14.669 3.304 -12.539 1.00 90.06 146 PRO A C 1
ATOM 1205 O O . PRO A 1 146 ? 15.838 3.158 -12.918 1.00 90.06 146 PRO A O 1
ATOM 1208 N N . LYS A 1 147 ? 13.849 4.236 -13.060 1.00 83.44 147 LYS A N 1
ATOM 1209 C CA . LYS A 1 147 ? 14.178 5.093 -14.223 1.00 83.44 147 LYS A CA 1
ATOM 1210 C C . LYS A 1 147 ? 15.429 5.961 -14.022 1.00 83.44 147 LYS A C 1
ATOM 1212 O O . LYS A 1 147 ? 16.042 6.359 -15.005 1.00 83.44 147 LYS A O 1
ATOM 1217 N N . ASN A 1 148 ? 15.858 6.174 -12.775 1.00 64.94 148 ASN A N 1
ATOM 1218 C CA . ASN A 1 148 ? 17.060 6.934 -12.424 1.00 64.94 148 ASN A CA 1
ATOM 1219 C C . ASN A 1 148 ? 18.096 6.105 -11.648 1.00 64.94 148 ASN A C 1
ATOM 1221 O O . ASN A 1 148 ? 18.654 6.563 -10.656 1.00 64.94 148 ASN A O 1
ATOM 1225 N N . SER A 1 149 ? 18.444 4.920 -12.152 1.00 49.41 149 SER A N 1
ATOM 1226 C CA . SER A 1 149 ? 19.687 4.223 -11.758 1.00 49.41 149 SER A CA 1
ATOM 1227 C C . SER A 1 149 ? 20.930 4.835 -12.429 1.00 49.41 149 SER A C 1
ATOM 1229 O O . SER A 1 149 ? 21.868 4.129 -12.793 1.00 49.41 149 SER A O 1
ATOM 1231 N N . SER A 1 150 ? 20.925 6.147 -12.658 1.00 36.97 150 SER A N 1
ATOM 1232 C CA . SER A 1 150 ? 22.026 6.868 -13.285 1.00 36.97 150 SER A CA 1
ATOM 1233 C C . SER A 1 150 ? 22.880 7.520 -12.198 1.00 36.97 150 SER A C 1
ATOM 1235 O O . SER A 1 150 ? 22.558 8.596 -11.712 1.00 36.97 150 SER A O 1
ATOM 1237 N N . GLN A 1 151 ? 23.985 6.834 -11.887 1.00 34.72 151 GLN A N 1
ATOM 1238 C CA . GLN A 1 151 ? 25.247 7.343 -11.331 1.00 34.72 151 GLN A CA 1
ATOM 1239 C C . GLN A 1 151 ? 25.256 7.841 -9.874 1.00 34.72 151 GLN A C 1
ATOM 1241 O O . GLN A 1 151 ? 25.171 9.032 -9.597 1.00 34.72 151 GLN A O 1
ATOM 1246 N N . VAL A 1 152 ? 25.572 6.925 -8.953 1.00 34.75 152 VAL A N 1
ATOM 1247 C CA . VAL A 1 152 ? 26.616 7.219 -7.957 1.00 34.75 152 VAL A CA 1
ATOM 1248 C C . VAL A 1 152 ? 27.890 6.549 -8.476 1.00 34.75 152 VAL A C 1
ATOM 1250 O O . VAL A 1 152 ? 28.091 5.351 -8.281 1.00 34.75 152 VAL A O 1
ATOM 1253 N N . LEU A 1 153 ? 28.673 7.306 -9.247 1.00 35.66 153 LEU A N 1
ATOM 1254 C CA . LEU A 1 153 ? 30.102 7.064 -9.459 1.00 35.66 153 LEU A CA 1
ATOM 1255 C C . LEU A 1 153 ? 30.869 8.028 -8.556 1.00 35.66 153 LEU A C 1
ATOM 1257 O O . LEU A 1 153 ? 30.442 9.203 -8.490 1.00 35.66 153 LEU A O 1
#

Sequence (153 aa):
MIFPDNLEIIHQGNPTCPDCNEKAVFYVNIAKSSTYLFTDNIVNWKDFAASYPDLSVIVYLGGKGKDGKNSPDQLRSFFKRQDFPYPVYLDPEDQFFQINQLDNVDLEYKTVLHFLVEENQILDLYEFGDPNYRVSQLEKYFGMKPKNSSQVL

Foldseek 3Di:
DDDDPDFDWLDAAAQLAPPALKEKEKEAAQQPDDPCCLACPQHLQVLVCLQFSSYAYEYEHEADHPDPPPDSVNSSVVCVVSSHRHIYTYHRHRCVCVVVVVVPPPDPDPRIWIFTGGNHDTPDTQPSSDPVSNQVVCCVPVVGGGPPPPDPD

Radius of gyration: 15.14 Å; chains: 1; bounding box: 48×35×36 Å

Secondary structure (DSSP, 8-state):
--PPSS-EEEE----S-TT-SEEEEEEEETTTS-GGGGSTTT--HHHHHHH-TT-EEEEEEESPPPTTSS-HHHHHHHHHHHT--S-EEEETT-HHHHHTTGGGSS-S--SEEEEEEETTEEEEE--TTSHHHHHHHHHHHH----TT-----

Organism: NCBI:txid226506

pLDDT: mean 88.53, std 12.11, range [34.72, 97.25]